Protein AF-A0A0A2M5N3-F1 (afdb_monomer)

Mean predicted aligned error: 10.16 Å

Radius of gyration: 16.45 Å; Cα contacts (8 Å, |Δi|>4): 132; chains: 1; bounding box: 43×24×50 Å

Organism: NCBI:txid1121895

Foldseek 3Di:
DVVVVVVVVVVVVVVVCCLQPVQQVCVVPVLQQLQDPDRRDGPPPPPQWHDDRQWTAGNPLCPPPDDDPVSVQRVFTWGFPGRPRSWTWIQGPVVRDIDTDDPD

Secondary structure (DSSP, 8-state):
-HHHHHHHHHHHHHHHHIIIIIHHHHHHHTHHHHSSSSTT--------EEEETTEEEE-SSTT--PSSGGGGGGSS-EEEEEEETTEEEEEETTTTEEEEE---

Nearest PDB structures (foldseek):
  7sxi-assembly1_A  TM=8.040E-01  e=1.982E+00  Mus musculus
  6kco-assembly3_E  TM=7.136E-01  e=3.813E+00  Drosophila melanogaster
  6er0-assembly1_A  TM=7.106E-01  e=4.346E+00  Homo sapiens
  5t45-assembly1_A  TM=7.174E-01  e=5.288E+00  Gallus gallus

Solvent-accessible surface area (backbone atoms only — not comparable to full-atom values): 6136 Å² total; per-residue (Å²): 109,72,69,60,54,53,52,52,52,52,52,52,49,53,54,52,50,43,58,72,65,49,41,62,54,39,59,74,59,44,33,39,29,53,56,26,100,44,92,78,40,61,49,88,66,75,76,53,52,48,74,62,88,52,36,49,46,50,74,62,58,50,83,57,84,66,85,60,74,72,36,66,72,41,68,54,62,31,31,59,71,48,75,56,93,35,39,38,33,33,32,36,64,80,73,76,42,79,44,72,64,69,92,127

Sequence (104 aa):
MKRKVIIVLVLISLLIIDRFLWMPERVETSWLNERGRNLGDPISCNQDFKLNGSEIIFLNNKDSVDYPTVYKNRKGDFYLAGCYFGYLFIYDKSKDDMIIYCDG

pLDDT: mean 71.61, std 14.93, range [39.34, 95.19]

Structure (mmCIF, N/CA/C/O backbone):
data_AF-A0A0A2M5N3-F1
#
_entry.id   AF-A0A0A2M5N3-F1
#
loop_
_atom_site.group_PDB
_atom_site.id
_atom_site.type_symbol
_atom_site.label_atom_id
_atom_site.label_alt_id
_atom_site.label_comp_id
_atom_site.label_asym_id
_atom_site.label_entity_id
_atom_site.label_seq_id
_atom_site.pdbx_PDB_ins_code
_atom_site.Cartn_x
_atom_site.Cartn_y
_atom_site.Cartn_z
_atom_site.occupancy
_atom_site.B_iso_or_equiv
_atom_site.auth_seq_id
_atom_site.auth_comp_id
_atom_site.auth_asym_id
_atom_site.auth_atom_id
_atom_site.pdbx_PDB_model_num
ATOM 1 N N . MET A 1 1 ? -24.235 5.361 25.986 1.00 63.91 1 MET A N 1
ATOM 2 C CA . MET A 1 1 ? -24.130 5.563 24.519 1.00 63.91 1 MET A CA 1
ATOM 3 C C . MET A 1 1 ? -23.047 6.568 24.131 1.00 63.91 1 MET A C 1
ATOM 5 O O . MET A 1 1 ? -22.121 6.164 23.445 1.00 63.91 1 MET A O 1
ATOM 9 N N . LYS A 1 2 ? -23.080 7.815 24.629 1.00 78.38 2 LYS A N 1
ATOM 10 C CA . LYS A 1 2 ? -22.112 8.880 24.272 1.00 78.38 2 LYS A CA 1
ATOM 11 C C . LYS A 1 2 ? -20.628 8.482 24.418 1.00 78.38 2 LYS A C 1
ATOM 13 O O . LYS A 1 2 ? -19.861 8.678 23.488 1.00 78.38 2 LYS A O 1
ATOM 18 N N . ARG A 1 3 ? -20.239 7.824 25.523 1.00 86.25 3 ARG A N 1
ATOM 19 C CA . ARG A 1 3 ? -18.860 7.312 25.715 1.00 86.25 3 ARG A CA 1
ATOM 20 C C . ARG A 1 3 ? -18.418 6.300 24.650 1.00 86.25 3 ARG A C 1
ATOM 22 O O . ARG A 1 3 ? -17.279 6.356 24.218 1.00 86.25 3 ARG A O 1
ATOM 29 N N . LYS A 1 4 ? -19.310 5.402 24.213 1.00 89.56 4 LYS A N 1
ATOM 30 C CA . LYS A 1 4 ? -18.987 4.402 23.180 1.00 89.56 4 LYS A CA 1
ATOM 31 C C . LYS A 1 4 ? -18.716 5.075 21.833 1.00 89.56 4 LYS A C 1
ATOM 33 O O . LYS A 1 4 ? -17.759 4.717 21.167 1.00 89.56 4 LYS A O 1
ATOM 38 N N . VAL A 1 5 ? -19.514 6.086 21.482 1.00 92.12 5 VAL A N 1
ATOM 39 C CA . VAL A 1 5 ? -19.329 6.869 20.248 1.00 92.12 5 VAL A CA 1
ATOM 40 C C . VAL A 1 5 ? -17.986 7.599 20.254 1.00 92.12 5 VAL A C 1
ATOM 42 O O . VAL A 1 5 ? -17.270 7.553 19.263 1.00 92.12 5 VAL A O 1
ATOM 45 N N . ILE A 1 6 ? -17.608 8.207 21.383 1.00 93.44 6 ILE A N 1
ATOM 46 C CA . ILE A 1 6 ? -16.310 8.886 21.517 1.00 93.44 6 ILE A CA 1
ATOM 47 C C . ILE A 1 6 ? -15.154 7.899 21.331 1.00 93.44 6 ILE A C 1
ATOM 49 O O . ILE A 1 6 ? -14.227 8.193 20.587 1.00 93.44 6 ILE A O 1
ATOM 53 N N . ILE A 1 7 ? -15.222 6.717 21.952 1.00 94.62 7 ILE A N 1
ATOM 54 C CA . ILE A 1 7 ? -14.184 5.685 21.797 1.00 94.62 7 ILE A CA 1
ATOM 55 C C . ILE A 1 7 ? -14.057 5.259 20.330 1.00 94.62 7 ILE A C 1
ATOM 57 O O . ILE A 1 7 ? -12.948 5.185 19.815 1.00 94.62 7 ILE A O 1
ATOM 61 N N . VAL A 1 8 ? -15.179 5.028 19.643 1.00 94.19 8 VAL A N 1
ATOM 62 C CA . VAL A 1 8 ? -15.174 4.662 18.217 1.00 94.19 8 VAL A CA 1
ATOM 63 C C . VAL A 1 8 ? -14.543 5.763 17.366 1.00 94.19 8 VAL A C 1
ATOM 65 O O . VAL A 1 8 ? -13.700 5.467 16.528 1.00 94.19 8 VAL A O 1
ATOM 68 N N . LEU A 1 9 ? -14.894 7.028 17.608 1.00 93.44 9 LEU A N 1
ATOM 69 C CA . LEU A 1 9 ? -14.297 8.155 16.890 1.00 93.44 9 LEU A CA 1
ATOM 70 C C . LEU A 1 9 ? -12.788 8.243 17.125 1.00 93.44 9 LEU A C 1
ATOM 72 O O . LEU A 1 9 ? -12.043 8.427 16.172 1.00 93.44 9 LEU A O 1
ATOM 76 N N . VAL A 1 10 ? -12.328 8.056 18.364 1.00 95.19 10 VAL A N 1
ATOM 77 C CA . VAL A 1 10 ? -10.893 8.040 18.684 1.00 95.19 10 VAL A CA 1
ATOM 78 C C . VAL A 1 10 ? -10.179 6.902 17.953 1.00 95.19 10 VAL A C 1
ATOM 80 O O . VAL A 1 10 ? -9.126 7.134 17.368 1.00 95.19 10 VAL A O 1
ATOM 83 N N . LEU A 1 11 ? -10.757 5.698 17.927 1.00 93.69 11 LEU A N 1
ATOM 84 C CA . LEU A 1 11 ? -10.179 4.560 17.207 1.00 93.69 11 LEU A CA 1
ATOM 85 C C . LEU A 1 11 ? -10.088 4.821 15.698 1.00 93.69 11 LEU A C 1
ATOM 87 O O . LEU A 1 11 ? -9.053 4.549 15.098 1.00 93.69 11 LEU A O 1
ATOM 91 N N . ILE A 1 12 ? -11.130 5.396 15.090 1.00 92.88 12 ILE A N 1
ATOM 92 C CA . ILE A 1 12 ? -11.115 5.769 13.667 1.00 92.88 12 ILE A CA 1
ATOM 93 C C . ILE A 1 12 ? -10.035 6.822 13.399 1.00 92.88 12 ILE A C 1
ATOM 95 O O . ILE A 1 12 ? -9.276 6.689 12.443 1.00 92.88 12 ILE A O 1
ATOM 99 N N . SER A 1 13 ? -9.918 7.835 14.259 1.00 92.31 13 SER A N 1
ATOM 100 C CA . SER A 1 13 ? -8.876 8.856 14.132 1.00 92.31 13 SER A CA 1
ATOM 101 C C . SER A 1 13 ? -7.474 8.255 14.213 1.00 92.31 13 SER A C 1
ATOM 103 O O . SER A 1 13 ? -6.620 8.622 13.414 1.00 92.31 13 SER A O 1
ATOM 105 N N . LEU A 1 14 ? -7.238 7.303 15.124 1.00 91.19 14 LEU A N 1
ATOM 106 C CA . LEU A 1 14 ? -5.953 6.603 15.219 1.00 91.19 14 LEU A CA 1
ATOM 107 C C . LEU A 1 14 ? -5.627 5.835 13.932 1.00 91.19 14 LEU A C 1
ATOM 109 O O . LEU A 1 14 ? -4.494 5.9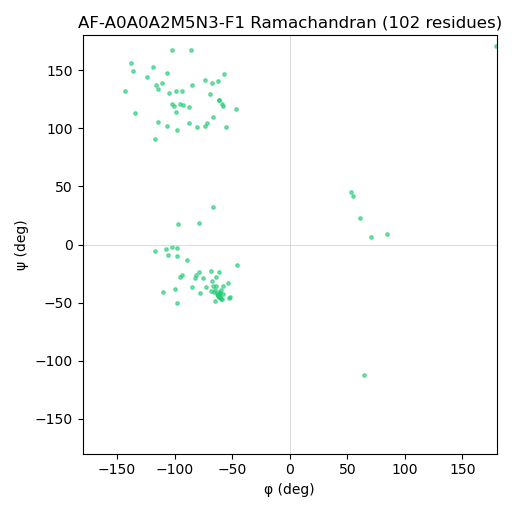05 13.470 1.00 91.19 14 LEU A O 1
ATOM 113 N N . LEU A 1 15 ? -6.613 5.170 13.320 1.00 87.75 15 LEU A N 1
ATOM 114 C CA . LEU A 1 15 ? -6.429 4.472 12.041 1.00 87.75 15 LEU A CA 1
ATOM 115 C C . LEU A 1 15 ? -6.111 5.434 10.888 1.00 87.75 15 LEU A C 1
ATOM 117 O O . LEU A 1 15 ? -5.273 5.130 10.042 1.00 87.75 15 LEU A O 1
ATOM 121 N N . ILE A 1 16 ? -6.758 6.601 10.851 1.00 87.50 16 ILE A N 1
ATOM 122 C CA . ILE A 1 16 ? -6.486 7.633 9.842 1.00 87.50 16 ILE A CA 1
ATOM 123 C C . ILE A 1 16 ? -5.063 8.175 10.017 1.00 87.50 16 ILE A C 1
ATOM 125 O O . ILE A 1 16 ? -4.309 8.245 9.050 1.00 87.50 16 ILE A O 1
ATOM 129 N N . ILE A 1 17 ? -4.681 8.524 11.247 1.00 88.19 17 ILE A N 1
ATOM 130 C CA . ILE A 1 17 ? -3.347 9.046 11.565 1.00 88.19 17 ILE A CA 1
ATOM 131 C C . ILE A 1 17 ? -2.271 8.025 11.186 1.00 88.19 17 ILE A C 1
ATOM 133 O O . ILE A 1 17 ? -1.317 8.377 10.495 1.00 88.19 17 ILE A O 1
ATOM 137 N N . ASP A 1 18 ? -2.458 6.761 11.562 1.00 83.50 18 ASP A N 1
ATOM 138 C CA . ASP A 1 18 ? -1.541 5.674 11.219 1.00 83.50 18 ASP A CA 1
ATOM 139 C C . ASP A 1 18 ? -1.352 5.519 9.707 1.00 83.50 18 ASP A C 1
ATOM 141 O O . ASP A 1 18 ? -0.220 5.411 9.225 1.00 83.50 18 ASP A O 1
ATOM 145 N N . ARG A 1 19 ? -2.445 5.615 8.947 1.00 81.69 19 ARG A N 1
ATOM 146 C CA . ARG A 1 19 ? -2.427 5.500 7.488 1.00 81.69 19 ARG A CA 1
ATOM 147 C C . ARG A 1 19 ? -1.696 6.645 6.786 1.00 81.69 19 ARG A C 1
ATOM 149 O O . ARG A 1 19 ? -1.076 6.402 5.758 1.00 81.69 19 ARG A O 1
ATOM 156 N N . PHE A 1 20 ? -1.771 7.874 7.291 1.00 82.88 20 PHE A N 1
ATOM 157 C CA . PHE A 1 20 ? -1.149 9.024 6.620 1.00 82.88 20 PHE A CA 1
ATOM 158 C C . PHE A 1 20 ? 0.247 9.371 7.148 1.00 82.88 20 PHE A C 1
ATOM 160 O O . PHE A 1 20 ? 1.047 9.899 6.381 1.00 82.88 20 PHE A O 1
ATOM 167 N N . LEU A 1 21 ? 0.551 9.080 8.418 1.00 83.88 21 LEU A N 1
ATOM 168 C CA . LEU A 1 21 ? 1.845 9.412 9.023 1.00 83.88 21 LEU A CA 1
ATOM 169 C C . LEU A 1 21 ? 2.817 8.230 9.039 1.00 83.88 21 LEU A C 1
ATOM 171 O O . LEU A 1 21 ? 3.952 8.383 8.605 1.00 83.88 21 LEU A O 1
ATOM 175 N N . TRP A 1 22 ? 2.393 7.058 9.519 1.00 81.75 22 TRP A N 1
ATOM 176 C CA . TRP A 1 22 ? 3.308 5.932 9.767 1.00 81.75 22 TRP A CA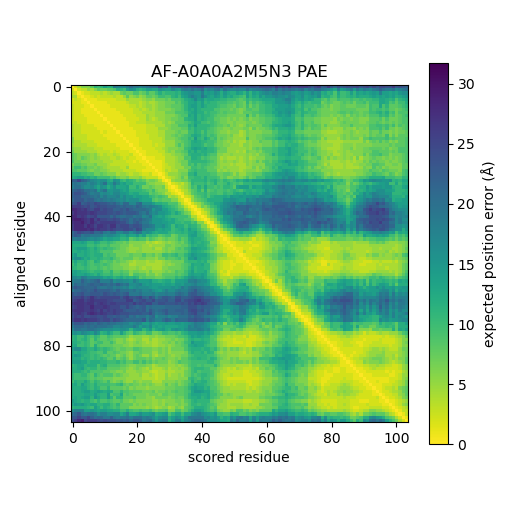 1
ATOM 177 C C . TRP A 1 22 ? 3.403 4.952 8.597 1.00 81.75 22 TRP A C 1
ATOM 179 O O . TRP A 1 22 ? 4.410 4.271 8.421 1.00 81.75 22 TRP A O 1
ATOM 189 N N . MET A 1 23 ? 2.361 4.855 7.773 1.00 78.81 23 MET A N 1
ATOM 190 C CA . MET A 1 23 ? 2.325 3.913 6.654 1.00 78.81 23 MET A CA 1
ATOM 191 C C . MET A 1 23 ? 3.395 4.158 5.578 1.00 78.81 23 MET A C 1
ATOM 193 O O . MET A 1 23 ? 3.998 3.163 5.175 1.00 78.81 23 MET A O 1
ATOM 197 N N . PRO A 1 24 ? 3.692 5.401 5.137 1.00 77.31 24 PRO A N 1
ATOM 198 C CA . PRO A 1 24 ? 4.781 5.637 4.186 1.00 77.31 24 PRO A CA 1
ATOM 199 C C . PRO A 1 24 ? 6.131 5.153 4.730 1.00 77.31 24 PRO A C 1
ATOM 201 O O . PRO A 1 24 ? 6.825 4.386 4.068 1.00 77.31 24 PRO A O 1
ATOM 204 N N . GLU A 1 25 ? 6.442 5.498 5.983 1.00 77.56 25 GLU A N 1
ATOM 205 C CA . GLU A 1 25 ? 7.679 5.089 6.654 1.00 77.56 25 GLU A CA 1
ATOM 206 C C . GLU A 1 25 ? 7.786 3.562 6.778 1.00 77.56 25 GLU A C 1
ATOM 208 O O . GLU A 1 25 ? 8.837 2.990 6.491 1.00 77.56 25 GLU A O 1
ATOM 213 N N . ARG A 1 26 ? 6.698 2.863 7.138 1.00 75.44 26 ARG A N 1
ATOM 214 C CA . ARG A 1 26 ? 6.688 1.389 7.203 1.00 75.44 26 ARG A CA 1
ATOM 215 C C . ARG A 1 26 ? 6.908 0.734 5.843 1.00 75.44 26 ARG A C 1
ATOM 217 O O . ARG A 1 26 ? 7.552 -0.311 5.789 1.00 75.44 26 ARG A O 1
ATOM 224 N N . VAL A 1 27 ? 6.395 1.314 4.759 1.00 75.25 27 VAL A N 1
ATOM 225 C CA . VAL A 1 27 ? 6.634 0.788 3.405 1.00 75.25 27 VAL A CA 1
ATOM 226 C C . VAL A 1 27 ? 8.092 0.972 2.997 1.00 75.25 27 VAL A C 1
ATOM 228 O O . VAL A 1 27 ? 8.675 0.058 2.422 1.00 75.25 27 VAL A O 1
ATOM 231 N N . GLU A 1 28 ? 8.702 2.109 3.322 1.00 71.62 28 GLU A N 1
ATOM 232 C CA . GLU A 1 28 ? 10.108 2.377 2.997 1.00 71.62 28 GLU A CA 1
ATOM 233 C C . GLU A 1 28 ? 11.084 1.567 3.867 1.00 71.62 28 GLU A C 1
ATOM 235 O O . GLU A 1 28 ? 12.113 1.112 3.375 1.00 71.62 28 GLU A O 1
ATOM 240 N N . THR A 1 29 ? 10.765 1.347 5.147 1.00 68.62 29 THR A N 1
ATOM 241 C CA . THR A 1 29 ? 11.718 0.778 6.122 1.00 68.62 29 THR A CA 1
ATOM 242 C C . THR A 1 29 ? 11.400 -0.645 6.570 1.00 68.62 29 THR A C 1
ATOM 244 O O . THR A 1 29 ? 12.305 -1.454 6.748 1.00 68.62 29 THR A O 1
ATOM 247 N N . SER A 1 30 ? 10.130 -0.972 6.810 1.00 63.22 30 SER A N 1
ATOM 248 C CA . SER A 1 30 ? 9.739 -2.184 7.548 1.00 63.22 30 SER A CA 1
ATOM 249 C C . SER A 1 30 ? 9.324 -3.313 6.613 1.00 63.22 30 SER A C 1
ATOM 251 O O . SER A 1 30 ? 9.713 -4.459 6.820 1.00 63.22 30 SER A O 1
ATOM 253 N N . TRP A 1 31 ? 8.622 -2.988 5.527 1.00 62.19 31 TRP A N 1
ATOM 254 C CA . TRP A 1 31 ? 8.217 -3.951 4.503 1.00 62.19 31 TRP A CA 1
ATOM 255 C C . TRP A 1 31 ? 9.395 -4.775 3.958 1.00 62.19 31 TRP A C 1
ATOM 257 O O . TRP A 1 31 ? 9.319 -6.001 3.874 1.00 62.19 31 TRP A O 1
ATOM 267 N N . LEU A 1 32 ? 10.502 -4.099 3.637 1.00 58.62 32 LEU A N 1
ATOM 268 C CA . LEU A 1 32 ? 11.711 -4.719 3.088 1.00 58.62 32 LEU A CA 1
ATOM 269 C C . LEU A 1 32 ? 12.419 -5.633 4.099 1.00 58.62 32 LEU A C 1
ATOM 271 O O . LEU A 1 32 ? 13.007 -6.639 3.708 1.00 58.62 32 LEU A O 1
ATOM 275 N N . ASN A 1 33 ? 12.332 -5.301 5.389 1.00 55.66 33 ASN A N 1
ATOM 276 C CA . ASN A 1 33 ? 12.955 -6.057 6.475 1.00 55.66 33 ASN A CA 1
ATOM 277 C C . ASN A 1 33 ? 12.116 -7.270 6.911 1.00 55.66 33 ASN A C 1
ATOM 279 O O . ASN A 1 33 ? 12.671 -8.264 7.371 1.00 55.66 33 ASN A O 1
ATOM 283 N N . GLU A 1 34 ? 10.789 -7.210 6.762 1.00 59.56 34 GLU A N 1
ATOM 284 C CA . GLU A 1 34 ? 9.877 -8.302 7.136 1.00 59.56 34 GLU A CA 1
ATOM 285 C C . GLU A 1 34 ? 9.781 -9.407 6.076 1.00 59.56 34 GLU A C 1
ATOM 287 O O . GLU A 1 34 ? 9.470 -10.549 6.408 1.00 59.56 34 GLU A O 1
ATOM 292 N N . ARG A 1 35 ? 10.037 -9.086 4.802 1.00 54.84 35 ARG A N 1
ATOM 293 C CA . ARG A 1 35 ? 9.964 -10.052 3.692 1.00 54.84 35 ARG A CA 1
ATOM 294 C C . ARG A 1 35 ? 11.292 -10.786 3.443 1.00 54.84 35 ARG A C 1
ATOM 296 O O . ARG A 1 35 ? 11.314 -11.768 2.697 1.00 54.84 35 ARG A O 1
ATOM 303 N N . GLY A 1 36 ? 12.396 -10.309 4.027 1.00 53.31 36 GLY A N 1
ATOM 304 C CA . GLY A 1 36 ? 13.715 -10.934 3.924 1.00 53.31 36 GLY A CA 1
ATOM 305 C C . GLY A 1 36 ? 13.702 -12.384 4.410 1.00 53.31 36 GLY A C 1
ATOM 306 O O . GLY A 1 36 ? 12.971 -12.744 5.330 1.00 53.31 36 GLY A O 1
ATOM 307 N N . ARG A 1 37 ? 14.520 -13.250 3.794 1.00 50.78 37 ARG A N 1
ATOM 308 C CA . ARG A 1 37 ? 14.649 -14.658 4.231 1.00 50.78 37 ARG A CA 1
ATOM 309 C C . ARG A 1 37 ? 15.174 -14.785 5.664 1.00 50.78 37 ARG A C 1
ATOM 311 O O . ARG A 1 37 ? 14.931 -15.806 6.299 1.00 50.78 37 ARG A O 1
ATOM 318 N N . ASN A 1 38 ? 15.878 -13.765 6.150 1.00 52.59 38 ASN A N 1
ATOM 319 C CA . ASN A 1 38 ? 16.432 -13.686 7.491 1.00 52.59 38 ASN A CA 1
ATOM 320 C C . ASN A 1 38 ? 15.924 -12.413 8.187 1.00 52.59 38 ASN A C 1
ATOM 322 O O . ASN A 1 38 ? 15.799 -11.362 7.561 1.00 52.59 38 ASN A O 1
ATOM 326 N N . LEU A 1 39 ? 15.675 -12.499 9.496 1.00 47.00 39 LEU A N 1
ATOM 327 C CA . LEU A 1 39 ? 15.365 -11.344 10.345 1.00 47.00 39 LEU A CA 1
ATOM 328 C C . LEU A 1 39 ? 16.508 -10.318 10.277 1.00 47.00 39 LEU A C 1
ATOM 330 O O . LEU A 1 39 ? 17.631 -10.625 10.673 1.00 47.00 39 LEU A O 1
ATOM 334 N N . GLY A 1 40 ? 16.208 -9.105 9.809 1.00 45.81 40 GLY A N 1
ATOM 335 C CA . GLY A 1 40 ? 17.179 -8.007 9.722 1.00 45.81 40 GLY A CA 1
ATOM 336 C C . GLY A 1 40 ? 18.052 -8.007 8.466 1.00 45.81 40 GLY A C 1
ATOM 337 O O . GLY A 1 40 ? 18.987 -7.215 8.397 1.00 45.81 40 GLY A O 1
ATOM 338 N N . ASP A 1 41 ? 17.758 -8.866 7.490 1.00 42.25 41 ASP A N 1
ATOM 339 C CA . ASP A 1 41 ? 18.434 -8.881 6.194 1.00 42.25 41 ASP A CA 1
ATOM 340 C C . ASP A 1 41 ? 17.554 -8.105 5.199 1.00 42.25 41 ASP A C 1
ATOM 342 O O . ASP A 1 41 ? 16.530 -8.636 4.750 1.00 42.25 4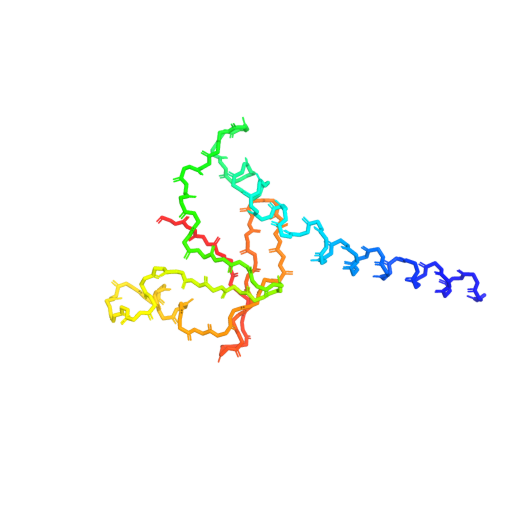1 ASP A O 1
ATOM 346 N N . PRO A 1 42 ? 17.859 -6.820 4.922 1.00 45.84 42 PRO A N 1
ATOM 347 C CA . PRO A 1 42 ? 17.051 -6.028 4.012 1.00 45.84 42 PRO A CA 1
ATOM 348 C C . PRO A 1 42 ? 17.110 -6.703 2.651 1.00 45.84 42 PRO A C 1
ATOM 350 O O . PRO A 1 42 ? 18.195 -6.916 2.103 1.00 45.84 42 PRO A O 1
ATOM 353 N N . ILE A 1 43 ? 15.953 -7.032 2.073 1.00 48.81 43 ILE A N 1
ATOM 354 C CA . ILE A 1 43 ? 15.963 -7.391 0.662 1.00 48.81 43 ILE A CA 1
ATOM 355 C C . ILE A 1 43 ? 16.526 -6.173 -0.068 1.00 48.81 43 ILE A C 1
ATOM 357 O O . ILE A 1 43 ? 15.968 -5.080 0.011 1.00 48.81 43 ILE A O 1
ATOM 361 N N . SER A 1 44 ? 17.626 -6.367 -0.788 1.00 42.25 44 SER A N 1
ATOM 362 C CA . SER A 1 44 ? 18.240 -5.397 -1.698 1.00 42.25 44 SER A CA 1
ATOM 363 C C . SER A 1 44 ? 17.357 -5.099 -2.921 1.00 42.25 44 SER A C 1
ATOM 365 O O . SER A 1 44 ? 17.845 -4.830 -4.017 1.00 42.25 44 SER A O 1
ATOM 367 N N . CYS A 1 45 ? 16.037 -5.147 -2.749 1.00 49.81 45 CYS A N 1
ATOM 368 C CA . CYS A 1 45 ? 15.069 -4.706 -3.725 1.00 49.81 45 CYS A CA 1
ATOM 369 C C . CYS A 1 45 ? 15.106 -3.184 -3.730 1.00 49.81 45 CYS A C 1
ATOM 371 O O . CYS A 1 45 ? 14.556 -2.521 -2.852 1.00 49.81 45 CYS A O 1
ATOM 373 N N . ASN A 1 46 ? 15.767 -2.634 -4.745 1.00 55.69 46 ASN A N 1
ATOM 374 C CA . ASN A 1 46 ? 15.536 -1.262 -5.160 1.00 55.69 46 ASN A CA 1
ATOM 375 C C . ASN A 1 46 ? 14.037 -1.121 -5.440 1.00 55.69 46 ASN A C 1
ATOM 377 O O . ASN A 1 46 ? 13.570 -1.569 -6.487 1.00 55.69 46 ASN A O 1
ATOM 381 N N . GLN A 1 47 ? 13.294 -0.542 -4.491 1.00 64.75 47 GLN A N 1
ATOM 382 C CA .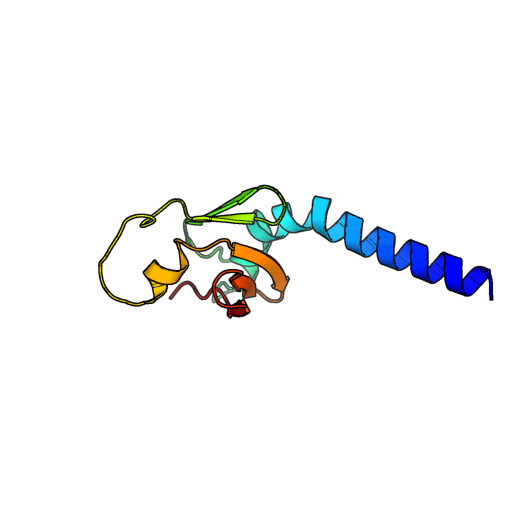 GLN A 1 47 ? 11.893 -0.179 -4.673 1.00 64.75 47 GLN A CA 1
ATOM 383 C C . GLN A 1 47 ? 11.745 0.538 -6.009 1.00 64.75 47 GLN A C 1
ATOM 385 O O . GLN A 1 47 ? 12.320 1.602 -6.240 1.00 64.75 47 GLN A O 1
ATOM 390 N N . ASP A 1 48 ? 10.983 -0.065 -6.908 1.00 73.44 48 ASP A N 1
ATOM 391 C CA . ASP A 1 48 ? 10.776 0.459 -8.248 1.00 73.44 48 ASP A CA 1
ATOM 392 C C . ASP A 1 48 ? 9.481 1.265 -8.352 1.00 73.44 48 ASP A C 1
ATOM 394 O O . ASP A 1 48 ? 9.008 1.533 -9.457 1.00 73.44 48 ASP A O 1
ATOM 398 N N . PHE A 1 49 ? 8.932 1.676 -7.208 1.00 76.00 49 PHE A N 1
ATOM 399 C CA . PHE A 1 49 ? 7.774 2.542 -7.079 1.00 76.00 49 PHE A CA 1
ATOM 400 C C . PHE A 1 49 ? 7.982 3.586 -5.978 1.00 76.00 49 PHE A C 1
ATOM 402 O O . PHE A 1 49 ? 8.773 3.397 -5.057 1.00 76.00 49 PHE A O 1
ATOM 409 N N . LYS A 1 50 ? 7.254 4.699 -6.075 1.00 78.81 50 LYS A N 1
ATOM 410 C CA . LYS A 1 50 ? 7.150 5.730 -5.035 1.00 78.81 50 LYS A CA 1
ATOM 411 C C . LYS A 1 50 ? 5.711 5.866 -4.575 1.00 78.81 50 LYS A C 1
ATOM 413 O O . LYS A 1 50 ? 4.787 5.633 -5.353 1.00 78.81 50 LYS A O 1
ATOM 418 N N . LEU A 1 51 ? 5.538 6.291 -3.329 1.00 78.19 51 LEU A N 1
ATOM 419 C CA . LEU A 1 51 ? 4.236 6.656 -2.791 1.00 78.19 51 LEU A CA 1
ATOM 420 C C . LEU A 1 51 ? 3.991 8.157 -2.947 1.00 78.19 51 LEU A C 1
ATOM 422 O O . LEU A 1 51 ? 4.831 8.976 -2.578 1.00 78.19 51 LEU A O 1
ATOM 426 N N . ASN A 1 52 ? 2.813 8.515 -3.451 1.00 79.00 52 ASN A N 1
ATOM 427 C CA . ASN A 1 52 ? 2.265 9.864 -3.372 1.00 79.00 52 ASN A CA 1
ATOM 428 C C . ASN A 1 52 ? 0.968 9.811 -2.552 1.00 79.00 52 ASN A C 1
ATOM 430 O O . ASN A 1 52 ? -0.114 9.513 -3.062 1.00 79.00 52 ASN A O 1
ATOM 434 N N . GLY A 1 53 ? 1.083 10.003 -1.237 1.00 77.88 53 GLY A N 1
ATOM 435 C CA . GLY A 1 53 ? -0.010 9.719 -0.308 1.00 77.88 53 GLY A CA 1
ATOM 436 C C . GLY A 1 53 ? -0.340 8.223 -0.284 1.00 77.88 53 GLY A C 1
ATOM 437 O O . GLY A 1 53 ? 0.458 7.420 0.188 1.00 77.88 53 GLY A O 1
ATOM 438 N N . SER A 1 54 ? -1.524 7.845 -0.775 1.00 77.25 54 SER A N 1
ATOM 439 C CA . SER A 1 54 ? -1.917 6.433 -0.936 1.00 77.25 54 SER A CA 1
ATOM 440 C C . SER A 1 54 ? -1.722 5.905 -2.358 1.00 77.25 54 SER A C 1
ATOM 442 O O . SER A 1 54 ? -2.001 4.735 -2.585 1.00 77.25 54 SER A O 1
ATOM 444 N N . GLU A 1 55 ? -1.296 6.730 -3.311 1.00 82.38 55 GLU A N 1
ATOM 445 C CA . GLU A 1 55 ? -1.083 6.311 -4.698 1.00 82.38 55 GLU A CA 1
ATOM 446 C C . GLU A 1 55 ? 0.311 5.693 -4.868 1.00 82.38 55 GLU A C 1
ATOM 448 O O . GLU A 1 55 ? 1.293 6.212 -4.333 1.00 82.38 55 GLU A O 1
ATOM 453 N N . ILE A 1 56 ? 0.395 4.590 -5.613 1.00 80.50 56 ILE A N 1
ATOM 454 C CA . ILE A 1 56 ? 1.644 3.911 -5.964 1.00 80.50 56 ILE A CA 1
ATOM 455 C C . ILE A 1 56 ? 2.004 4.263 -7.404 1.00 80.50 56 ILE A C 1
ATOM 457 O O . ILE A 1 56 ? 1.267 3.957 -8.340 1.00 80.50 56 ILE A O 1
ATOM 461 N N . ILE A 1 57 ? 3.182 4.857 -7.581 1.00 80.19 57 ILE A N 1
ATOM 462 C CA . ILE A 1 57 ? 3.706 5.269 -8.882 1.00 80.19 57 ILE A CA 1
ATOM 463 C C . ILE A 1 57 ? 4.950 4.439 -9.192 1.00 80.19 57 ILE A C 1
ATOM 465 O O . ILE A 1 57 ? 6.017 4.686 -8.629 1.00 80.19 57 ILE A O 1
ATOM 469 N N . PHE A 1 58 ? 4.832 3.477 -10.107 1.00 78.38 58 PHE A N 1
ATOM 470 C CA . PHE A 1 58 ? 5.976 2.700 -10.590 1.00 78.38 58 PHE A CA 1
ATOM 471 C C . PHE A 1 58 ? 6.919 3.575 -11.437 1.00 78.38 58 PHE A C 1
ATOM 473 O O . PHE A 1 58 ? 6.492 4.263 -12.365 1.00 78.38 58 PHE A O 1
ATOM 480 N N . LEU A 1 59 ? 8.211 3.542 -11.111 1.00 75.94 59 LEU A N 1
ATOM 481 C CA . LEU A 1 59 ? 9.289 4.300 -11.752 1.00 75.94 59 LEU A CA 1
ATOM 482 C C . LEU A 1 59 ? 9.828 3.597 -13.002 1.00 75.94 59 LEU A C 1
ATOM 484 O O . LEU A 1 59 ? 10.172 4.255 -13.980 1.00 75.94 59 LEU A O 1
ATOM 488 N N . ASN A 1 60 ? 9.890 2.262 -12.974 1.00 72.19 60 ASN A N 1
ATOM 489 C CA . ASN A 1 60 ? 10.487 1.454 -1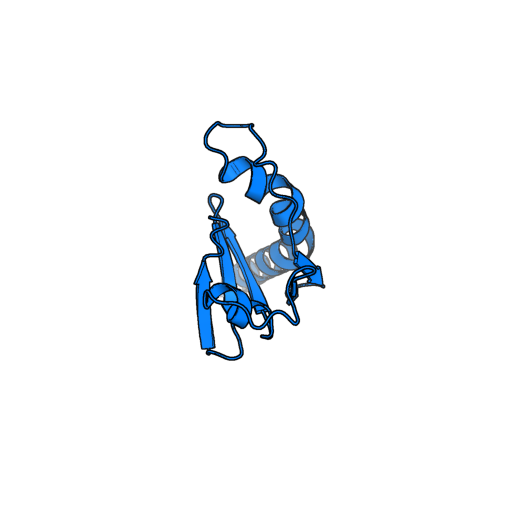4.037 1.00 72.19 60 ASN A CA 1
ATOM 490 C C . ASN A 1 60 ? 9.424 0.729 -14.870 1.00 72.19 60 ASN A C 1
ATOM 492 O O . ASN A 1 60 ? 8.405 0.271 -14.346 1.00 72.19 60 ASN A O 1
ATOM 496 N N . ASN A 1 61 ? 9.717 0.542 -16.163 1.00 66.88 61 ASN A N 1
ATOM 497 C CA . ASN A 1 61 ? 8.920 -0.251 -17.110 1.00 66.88 61 ASN A CA 1
ATOM 498 C C . ASN A 1 61 ? 7.476 0.238 -17.325 1.00 66.88 61 ASN A C 1
ATOM 500 O O . ASN A 1 61 ? 6.633 -0.535 -17.777 1.00 66.88 61 ASN A O 1
ATOM 504 N N . LYS A 1 62 ? 7.194 1.520 -17.050 1.00 62.66 62 LYS A N 1
ATOM 505 C CA . LYS A 1 62 ? 5.865 2.127 -17.236 1.00 62.66 62 LYS A CA 1
ATOM 506 C C . LYS A 1 62 ? 5.366 2.014 -18.678 1.00 62.66 62 LYS A C 1
ATOM 508 O O . LYS A 1 62 ? 4.188 1.759 -18.881 1.00 62.66 62 LYS A O 1
ATOM 513 N N . ASP A 1 63 ? 6.261 2.116 -19.661 1.00 60.03 63 ASP A N 1
ATOM 514 C CA . ASP A 1 63 ? 5.919 2.060 -21.089 1.00 60.03 63 ASP A CA 1
ATOM 515 C C . ASP A 1 63 ? 6.227 0.712 -21.752 1.00 60.03 63 ASP A C 1
ATOM 517 O O . ASP A 1 63 ? 5.883 0.513 -22.918 1.00 60.03 63 ASP A O 1
ATOM 521 N N . SER A 1 64 ? 6.805 -0.242 -21.011 1.00 58.94 64 SER A N 1
ATOM 522 C CA . SER A 1 64 ? 7.184 -1.543 -21.568 1.00 58.94 64 SER A CA 1
ATOM 523 C C . SER A 1 64 ? 5.959 -2.312 -22.081 1.00 58.94 64 SER A C 1
ATOM 525 O O . SER A 1 64 ? 4.865 -2.265 -21.501 1.00 58.94 64 SER A O 1
ATOM 527 N N . VAL A 1 65 ? 6.135 -2.979 -23.221 1.00 59.16 65 VAL A N 1
ATOM 528 C CA . VAL A 1 65 ? 5.127 -3.826 -23.884 1.00 59.16 65 VAL A CA 1
ATOM 529 C C . VAL A 1 65 ? 5.492 -5.310 -23.740 1.00 59.16 65 VAL A C 1
ATOM 531 O O . VAL A 1 65 ? 4.716 -6.180 -24.138 1.00 59.16 65 VAL A O 1
ATOM 534 N N . ASP A 1 66 ? 6.647 -5.602 -23.139 1.00 52.16 66 ASP A N 1
ATOM 535 C CA . ASP A 1 66 ? 7.185 -6.950 -23.047 1.00 52.16 66 ASP A CA 1
ATOM 536 C C . ASP A 1 66 ? 6.416 -7.798 -22.025 1.00 52.16 66 ASP A C 1
ATOM 538 O O . ASP A 1 66 ? 5.972 -7.337 -20.973 1.00 52.16 66 ASP A O 1
ATOM 542 N N . TYR A 1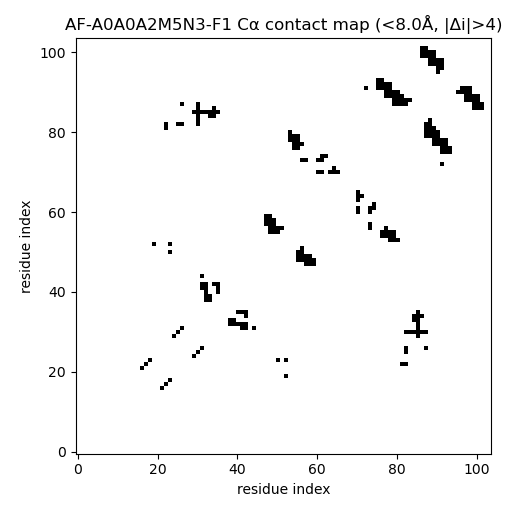 67 ? 6.222 -9.068 -22.374 1.00 39.34 67 TYR A N 1
ATOM 543 C CA . TYR A 1 67 ? 5.641 -10.095 -21.512 1.00 39.34 67 TYR A CA 1
ATOM 544 C C . TYR A 1 67 ? 6.615 -10.402 -20.348 1.00 39.34 67 TYR A C 1
ATOM 546 O O . TYR A 1 67 ? 7.814 -10.489 -20.610 1.00 39.34 67 TYR A O 1
ATOM 554 N N . PRO A 1 68 ? 6.163 -10.584 -19.084 1.00 46.34 68 PRO A N 1
ATOM 555 C CA . PRO A 1 68 ? 4.845 -11.044 -18.654 1.00 46.34 68 PRO A CA 1
ATOM 556 C C . PRO A 1 68 ? 3.901 -9.945 -18.147 1.00 46.34 68 PRO A C 1
ATOM 558 O O . PRO A 1 68 ? 4.284 -8.822 -17.839 1.00 46.34 68 PRO A O 1
ATOM 561 N N . THR A 1 69 ? 2.626 -10.318 -18.007 1.00 49.94 69 THR A N 1
ATOM 562 C CA . THR A 1 69 ? 1.460 -9.523 -17.564 1.00 49.94 69 THR A CA 1
ATOM 563 C C . THR A 1 69 ? 1.680 -8.642 -16.319 1.00 49.94 69 THR A C 1
ATOM 565 O O . THR A 1 69 ? 0.927 -7.690 -16.118 1.00 49.94 69 THR A O 1
ATOM 568 N N . VAL A 1 70 ? 2.728 -8.894 -15.526 1.00 51.06 70 VAL A N 1
ATOM 569 C CA . VAL A 1 70 ? 3.181 -8.063 -14.394 1.00 51.06 70 VAL A CA 1
ATOM 570 C C . VAL A 1 70 ? 3.407 -6.600 -14.809 1.00 51.06 70 VAL A C 1
ATOM 572 O O . VAL A 1 70 ? 3.101 -5.692 -14.043 1.00 51.06 70 VAL A O 1
ATOM 575 N N . TYR A 1 71 ? 3.838 -6.339 -16.048 1.00 50.62 71 TYR A N 1
ATOM 576 C CA . TYR A 1 71 ? 4.072 -4.974 -16.546 1.00 50.62 71 TYR A CA 1
ATOM 577 C C . TYR A 1 71 ? 2.795 -4.229 -16.957 1.00 50.62 71 TYR A C 1
ATOM 579 O O . TYR A 1 71 ? 2.740 -3.002 -16.869 1.00 50.62 71 TYR A O 1
ATOM 587 N N . LYS A 1 72 ? 1.712 -4.943 -17.307 1.00 49.81 72 LYS A N 1
ATOM 588 C CA . LYS A 1 72 ? 0.390 -4.306 -17.473 1.00 49.81 72 LYS A CA 1
ATOM 589 C C . LYS A 1 72 ? -0.117 -3.732 -16.145 1.00 49.81 72 LYS A C 1
ATOM 591 O O . LYS A 1 72 ? -0.803 -2.715 -16.164 1.00 49.81 72 LYS A O 1
ATOM 596 N N . ASN A 1 73 ? 0.301 -4.309 -15.014 1.00 53.59 73 ASN A N 1
ATOM 597 C CA . ASN A 1 73 ? 0.020 -3.808 -13.665 1.00 53.59 73 ASN A CA 1
ATOM 598 C C . ASN A 1 73 ? 0.921 -2.625 -13.253 1.00 53.59 73 ASN A C 1
ATOM 600 O O . ASN A 1 73 ? 1.067 -2.364 -12.069 1.00 53.59 73 ASN A O 1
ATOM 604 N N . ARG A 1 74 ? 1.575 -1.924 -14.187 1.00 64.12 74 ARG A N 1
ATOM 605 C CA . ARG A 1 74 ? 2.332 -0.689 -13.889 1.00 64.12 74 ARG A CA 1
ATOM 606 C C . ARG A 1 74 ? 1.779 0.550 -14.591 1.00 64.12 74 ARG A C 1
ATOM 608 O O . ARG A 1 74 ? 2.250 1.655 -14.346 1.00 64.12 74 ARG A O 1
ATOM 615 N N . LYS A 1 75 ? 0.775 0.358 -15.454 1.00 62.72 75 LYS A N 1
ATOM 616 C CA . LYS A 1 75 ? 0.070 1.417 -16.196 1.00 62.72 75 LYS A CA 1
ATOM 617 C C . LYS A 1 75 ? -1.255 1.840 -15.546 1.00 62.72 75 LYS A C 1
ATOM 619 O O . LYS A 1 75 ? -1.855 2.797 -16.017 1.00 62.72 75 LYS A O 1
ATOM 624 N N . GLY A 1 76 ? -1.724 1.107 -14.536 1.00 66.19 76 GLY A N 1
ATOM 625 C CA . GLY A 1 76 ? -2.976 1.384 -13.830 1.00 66.19 76 GLY A CA 1
ATOM 626 C C . GLY A 1 76 ? -2.830 2.387 -12.683 1.00 66.19 76 GLY A C 1
ATOM 627 O O . GLY A 1 76 ? -1.722 2.696 -12.246 1.00 66.19 76 GLY A O 1
ATOM 628 N N . ASP A 1 77 ? -3.973 2.856 -12.184 1.00 76.12 77 ASP A N 1
ATOM 629 C CA . ASP A 1 77 ? -4.063 3.659 -10.964 1.00 76.12 77 ASP A CA 1
ATOM 630 C C . ASP A 1 77 ? -4.019 2.728 -9.744 1.00 76.12 77 ASP A C 1
ATOM 632 O O . ASP A 1 77 ? -5.015 2.082 -9.392 1.00 76.12 77 ASP A O 1
ATOM 636 N N . PHE A 1 78 ? -2.852 2.640 -9.108 1.00 82.81 78 PHE A N 1
ATOM 637 C CA . PHE A 1 78 ? -2.627 1.763 -7.963 1.00 82.81 78 PHE A CA 1
ATOM 638 C C . PHE A 1 78 ? -2.732 2.523 -6.656 1.00 82.81 78 PHE A C 1
ATOM 640 O O . PHE A 1 78 ? -2.096 3.560 -6.467 1.00 82.81 78 PHE A O 1
ATOM 647 N N . TYR A 1 79 ? -3.479 1.955 -5.717 1.00 85.12 79 TYR A N 1
ATOM 648 C CA . TYR A 1 79 ? -3.562 2.471 -4.362 1.00 85.12 79 TYR A CA 1
ATOM 649 C C . TYR A 1 79 ? -2.974 1.477 -3.382 1.00 85.12 79 TYR A C 1
ATOM 651 O O . TYR A 1 79 ? -3.291 0.290 -3.396 1.00 85.12 79 TYR A O 1
ATOM 659 N N . LEU A 1 80 ? -2.150 1.977 -2.475 1.00 84.88 80 LEU A N 1
ATOM 660 C CA . LEU A 1 80 ? -1.667 1.209 -1.354 1.00 84.88 80 LEU A CA 1
ATOM 661 C C . LEU A 1 80 ? -2.842 0.901 -0.418 1.00 84.88 80 LEU A C 1
ATOM 663 O O . LEU A 1 80 ? -3.374 1.779 0.266 1.00 84.88 80 LEU A O 1
ATOM 667 N N . ALA A 1 81 ? -3.254 -0.361 -0.378 1.00 83.69 81 ALA A N 1
ATOM 668 C CA . ALA A 1 81 ? -4.287 -0.826 0.537 1.00 83.69 81 ALA A CA 1
ATOM 669 C C . ALA A 1 81 ? -3.707 -1.008 1.945 1.00 83.69 81 ALA A C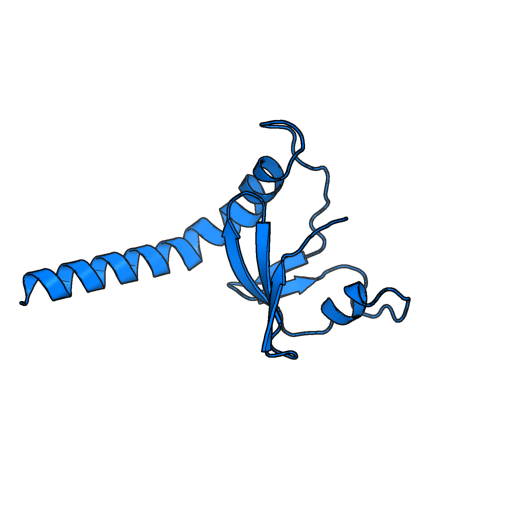 1
ATOM 671 O O . ALA A 1 81 ? -4.326 -0.567 2.917 1.00 83.69 81 ALA A O 1
ATOM 672 N N . GLY A 1 82 ? -2.498 -1.566 2.043 1.00 78.75 82 GLY A N 1
ATOM 673 C CA . GLY A 1 82 ? -1.804 -1.794 3.306 1.00 78.75 82 GLY A CA 1
ATOM 674 C C . GLY A 1 82 ? -0.447 -2.467 3.126 1.00 78.75 82 GLY A C 1
ATOM 675 O O . GLY A 1 82 ? -0.107 -2.934 2.041 1.00 78.75 82 GLY A O 1
ATOM 676 N N . CYS A 1 83 ? 0.317 -2.528 4.211 1.00 76.88 83 CYS A N 1
ATOM 677 C CA . CYS A 1 83 ? 1.564 -3.275 4.284 1.00 76.88 83 CYS A CA 1
ATOM 678 C C . CYS A 1 83 ? 1.583 -4.065 5.590 1.00 76.88 83 CYS A C 1
ATOM 680 O O . CYS A 1 83 ? 1.616 -3.461 6.663 1.00 76.88 83 CYS A O 1
ATOM 682 N N . TYR A 1 84 ? 1.536 -5.393 5.498 1.00 74.56 84 TYR A N 1
ATOM 683 C CA . TYR A 1 84 ? 1.427 -6.274 6.659 1.00 74.56 84 TYR A CA 1
ATOM 684 C C . TYR A 1 84 ? 2.252 -7.541 6.452 1.00 74.56 84 TYR A C 1
ATOM 686 O O . TYR A 1 84 ? 2.120 -8.190 5.415 1.00 74.56 84 TYR A O 1
ATOM 694 N N . PHE A 1 85 ? 3.051 -7.920 7.453 1.00 70.88 85 PHE A N 1
ATOM 695 C CA . PHE A 1 85 ? 3.825 -9.168 7.466 1.00 70.88 85 PHE A CA 1
ATOM 696 C C . PHE A 1 85 ? 4.734 -9.331 6.236 1.00 70.88 85 PHE A C 1
ATOM 698 O O . PHE A 1 85 ? 4.775 -10.396 5.623 1.00 70.88 85 PHE A O 1
ATOM 705 N N . GLY A 1 86 ? 5.399 -8.254 5.815 1.00 66.19 86 GLY A N 1
ATOM 706 C CA . GLY A 1 86 ? 6.222 -8.253 4.600 1.00 66.19 86 GLY A CA 1
ATOM 707 C C . GLY A 1 86 ? 5.442 -8.326 3.277 1.00 66.19 86 GLY A C 1
ATOM 708 O O . GLY A 1 86 ? 6.056 -8.407 2.214 1.00 66.19 86 GLY A O 1
ATOM 709 N N . TYR A 1 87 ? 4.107 -8.255 3.291 1.00 71.31 87 TYR A N 1
ATOM 710 C CA . TYR A 1 87 ? 3.280 -8.196 2.083 1.00 71.31 87 TYR A CA 1
ATOM 711 C C . TYR A 1 87 ? 2.741 -6.793 1.852 1.00 71.31 87 TYR A C 1
ATOM 713 O O . TYR A 1 87 ? 2.147 -6.175 2.738 1.00 71.31 87 TYR A O 1
ATOM 721 N N . LEU A 1 88 ? 2.912 -6.316 0.624 1.00 76.56 88 LEU A N 1
ATOM 722 C CA . LEU A 1 88 ? 2.380 -5.043 0.176 1.00 76.56 88 LEU A CA 1
ATOM 723 C C . LEU A 1 88 ? 1.090 -5.306 -0.601 1.00 76.56 88 LEU A C 1
ATOM 725 O O . LEU A 1 88 ? 1.099 -5.933 -1.660 1.00 76.56 88 LEU A O 1
ATOM 729 N N . PHE A 1 89 ? -0.027 -4.849 -0.049 1.00 81.94 89 PHE A N 1
ATOM 730 C CA . PHE A 1 89 ? -1.345 -4.987 -0.650 1.00 81.94 89 PHE A CA 1
ATOM 731 C C . PHE A 1 89 ? -1.634 -3.748 -1.480 1.00 81.94 89 PHE A C 1
ATOM 733 O O . PHE A 1 89 ? -1.667 -2.627 -0.965 1.00 81.94 89 PHE A O 1
ATOM 740 N N . ILE A 1 90 ? -1.860 -3.964 -2.766 1.00 85.00 90 ILE A N 1
ATOM 741 C CA . ILE A 1 90 ? -2.151 -2.923 -3.738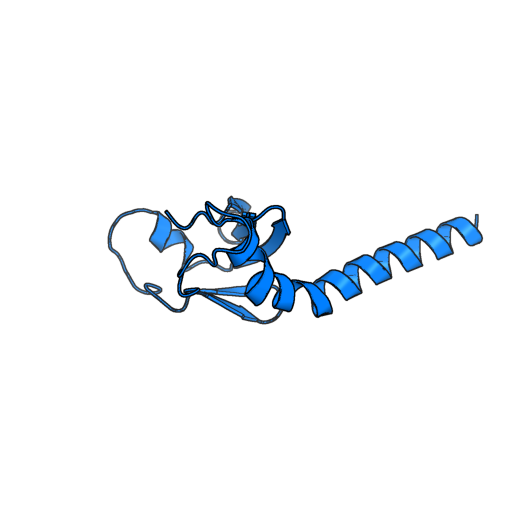 1.00 85.00 90 ILE A CA 1
ATOM 742 C C . ILE A 1 90 ? -3.561 -3.158 -4.264 1.00 85.00 90 ILE A C 1
ATOM 744 O O . ILE A 1 90 ? -3.951 -4.282 -4.555 1.00 85.00 90 ILE A O 1
ATOM 748 N N . TYR A 1 91 ? -4.328 -2.091 -4.395 1.00 86.81 91 TYR A N 1
ATOM 749 C CA . TYR A 1 91 ? -5.609 -2.102 -5.074 1.00 86.81 91 TYR A CA 1
ATOM 750 C C . TYR A 1 91 ? -5.432 -1.522 -6.481 1.00 86.81 91 TYR A C 1
ATOM 752 O O . TYR A 1 91 ? -5.000 -0.375 -6.628 1.00 86.81 91 TYR A O 1
ATOM 760 N N . ASP A 1 92 ? -5.724 -2.328 -7.503 1.00 84.75 92 ASP A N 1
ATOM 761 C CA . ASP A 1 92 ? -5.748 -1.919 -8.909 1.00 84.75 92 ASP A CA 1
ATOM 762 C C . ASP A 1 92 ? -7.139 -1.377 -9.239 1.00 84.75 92 ASP A C 1
ATOM 764 O O . ASP A 1 92 ? -8.097 -2.131 -9.427 1.00 84.75 92 ASP A O 1
ATOM 768 N N . LYS A 1 93 ? -7.251 -0.053 -9.348 1.00 82.19 93 LYS A N 1
ATOM 769 C CA . LYS A 1 93 ? -8.531 0.607 -9.620 1.00 82.19 93 LYS A CA 1
ATOM 770 C C . LYS A 1 93 ? -9.064 0.323 -11.027 1.00 82.19 93 LYS A C 1
ATOM 772 O O . LYS A 1 93 ? -10.262 0.442 -11.260 1.00 82.19 93 LYS A O 1
ATOM 777 N N . SER A 1 94 ? -8.192 -0.045 -11.967 1.00 82.25 94 SER A N 1
ATOM 778 C CA . SER A 1 94 ? -8.598 -0.348 -13.347 1.00 82.25 94 SER A CA 1
ATOM 779 C C . SER A 1 94 ? -9.278 -1.710 -13.444 1.00 82.25 94 SER A C 1
ATOM 781 O O . SER A 1 94 ? -10.108 -1.925 -14.325 1.00 82.25 94 SER A O 1
ATOM 783 N N . LYS A 1 95 ? -8.903 -2.631 -12.554 1.00 80.50 95 LYS A N 1
ATOM 784 C CA . LYS A 1 95 ? -9.422 -4.002 -12.517 1.00 80.50 95 LYS A CA 1
ATOM 785 C C . LYS A 1 95 ? -10.408 -4.252 -11.385 1.00 80.50 95 LYS A C 1
ATOM 787 O O . LYS A 1 95 ? -11.030 -5.306 -11.392 1.00 80.50 95 LYS A O 1
ATOM 792 N N . ASP A 1 96 ? -10.543 -3.297 -10.465 1.00 84.00 96 ASP A N 1
ATOM 793 C CA . ASP A 1 96 ? -11.320 -3.444 -9.233 1.00 84.00 96 ASP A CA 1
ATOM 794 C C . ASP A 1 96 ? -10.883 -4.689 -8.438 1.00 84.00 96 ASP A C 1
ATOM 796 O O . ASP A 1 96 ? -11.698 -5.495 -7.999 1.00 84.00 96 ASP A O 1
ATOM 800 N N . ASP A 1 97 ? -9.564 -4.878 -8.306 1.00 82.31 97 ASP A N 1
ATOM 801 C CA . ASP A 1 97 ? -8.986 -6.083 -7.704 1.00 82.31 97 ASP A CA 1
ATOM 802 C C . ASP A 1 97 ? -7.840 -5.758 -6.736 1.00 82.31 97 ASP A C 1
ATOM 804 O O . ASP A 1 97 ? -7.110 -4.772 -6.892 1.00 82.31 97 ASP A O 1
ATOM 808 N N . MET A 1 98 ? -7.682 -6.605 -5.718 1.00 82.06 98 MET A N 1
ATOM 809 C CA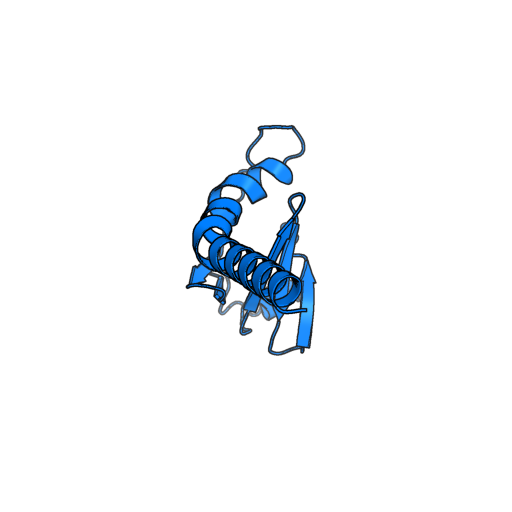 . MET A 1 98 ? -6.588 -6.530 -4.756 1.00 82.06 98 MET A CA 1
ATOM 810 C C . MET A 1 98 ? -5.462 -7.465 -5.192 1.00 82.06 98 MET A C 1
ATOM 812 O O . MET A 1 98 ? -5.623 -8.681 -5.252 1.00 82.06 98 MET A O 1
ATOM 816 N N . ILE A 1 99 ? -4.284 -6.898 -5.414 1.00 78.81 99 ILE A N 1
ATOM 817 C CA . ILE A 1 99 ? -3.079 -7.642 -5.758 1.00 78.81 99 ILE A CA 1
ATOM 818 C C . ILE A 1 99 ? -2.087 -7.589 -4.598 1.00 78.81 99 ILE A C 1
ATOM 820 O O . ILE A 1 99 ? -1.874 -6.554 -3.963 1.00 78.81 99 ILE A O 1
ATOM 824 N N . ILE A 1 100 ? -1.449 -8.722 -4.327 1.00 75.44 100 ILE A N 1
ATOM 825 C CA . ILE A 1 100 ? -0.294 -8.771 -3.435 1.00 75.44 100 ILE A CA 1
ATOM 826 C C . ILE A 1 100 ? 0.927 -8.501 -4.301 1.00 75.44 100 ILE A C 1
ATOM 828 O O . ILE A 1 100 ? 1.206 -9.250 -5.241 1.00 75.44 100 ILE A O 1
ATOM 832 N N . TYR A 1 101 ? 1.646 -7.424 -4.005 1.00 70.75 101 TYR A N 1
ATOM 833 C CA . TYR A 1 101 ? 2.899 -7.146 -4.680 1.00 70.75 101 TYR A CA 1
ATOM 834 C C . TYR A 1 101 ? 3.950 -8.139 -4.197 1.00 70.75 101 TYR A C 1
ATOM 836 O O . TYR A 1 101 ? 4.475 -8.051 -3.083 1.00 70.75 101 TYR A O 1
ATOM 844 N N . CYS A 1 102 ? 4.231 -9.103 -5.063 1.00 60.53 102 CYS A N 1
ATOM 845 C CA . CYS A 1 102 ? 5.336 -10.018 -4.913 1.00 60.53 102 CYS A CA 1
ATOM 846 C C . CYS A 1 102 ? 6.411 -9.635 -5.925 1.00 60.53 102 CYS A C 1
ATOM 848 O O . CYS A 1 102 ? 6.290 -9.975 -7.097 1.00 60.53 102 CYS A O 1
ATOM 850 N N . ASP A 1 103 ? 7.460 -8.952 -5.465 1.00 50.06 103 ASP A N 1
ATOM 851 C CA . ASP A 1 103 ? 8.739 -8.984 -6.180 1.00 50.06 103 ASP A CA 1
ATOM 852 C C . ASP A 1 103 ? 9.205 -10.447 -6.182 1.00 50.06 103 ASP A C 1
ATOM 854 O O . ASP A 1 103 ? 9.187 -11.082 -5.112 1.00 50.06 103 ASP A O 1
ATOM 858 N N . GLY A 1 104 ? 9.458 -10.993 -7.368 1.00 42.25 104 GLY A N 1
ATOM 859 C CA . GLY A 1 104 ? 9.810 -12.387 -7.625 1.00 42.25 104 GLY A CA 1
ATOM 860 C C . GLY A 1 104 ? 11.069 -12.457 -8.460 1.00 42.25 104 GLY A C 1
ATOM 861 O O . GLY A 1 104 ? 11.139 -11.695 -9.448 1.00 42.25 104 GLY A O 1
#